Protein AF-A0A3D3RDS3-F1 (afdb_monomer_lite)

Secondary structure (DSSP, 8-state):
----HHHHHHHHHHHHHHHS-----S---HHHHHHHHHHHS-----------SS-S-TTTSSSPPPS--S-TTT-S------S---TTS-PPP---HHHHHHTS-HHHHHHHHT-------TT--GGGS----------TT------------------------

Radius of gyration: 19.74 Å; chains: 1; bounding box: 42×43×54 Å

Structure (mmCIF, N/CA/C/O backbone):
data_AF-A0A3D3RDS3-F1
#
_entry.id   AF-A0A3D3RDS3-F1
#
loop_
_atom_site.group_PDB
_atom_site.id
_atom_site.type_symbol
_atom_site.label_atom_id
_atom_site.label_alt_id
_atom_site.label_comp_id
_atom_site.label_asym_id
_atom_site.label_entity_id
_atom_site.label_seq_id
_atom_site.pdbx_PDB_ins_code
_atom_site.Cartn_x
_atom_site.Cartn_y
_atom_site.Cartn_z
_atom_site.occupancy
_atom_site.B_iso_or_equiv
_atom_site.auth_seq_id
_atom_site.auth_comp_id
_atom_site.auth_asym_id
_atom_site.auth_atom_id
_atom_site.pdbx_PDB_model_num
ATOM 1 N N . MET A 1 1 ? 0.837 -11.096 -32.010 1.00 41.72 1 MET A N 1
ATOM 2 C CA . MET A 1 1 ? 0.687 -11.603 -30.630 1.00 41.72 1 MET A CA 1
ATOM 3 C C . MET A 1 1 ? -0.448 -10.814 -29.986 1.00 41.72 1 MET A C 1
ATOM 5 O O . MET A 1 1 ? -0.300 -9.611 -29.832 1.00 41.72 1 MET A O 1
ATOM 9 N N . ARG A 1 2 ? -1.632 -11.407 -29.785 1.00 41.19 2 ARG A N 1
ATOM 10 C CA . ARG A 1 2 ? -2.837 -10.697 -29.315 1.00 41.19 2 ARG A CA 1
ATOM 11 C C . ARG A 1 2 ? -3.411 -11.390 -28.070 1.00 41.19 2 ARG A C 1
ATOM 13 O O . ARG A 1 2 ? -3.852 -12.527 -28.158 1.00 41.19 2 ARG A O 1
ATOM 20 N N . THR A 1 3 ? -3.412 -10.632 -26.969 1.00 44.69 3 THR A N 1
ATOM 21 C CA . THR A 1 3 ? -4.417 -10.579 -25.886 1.00 44.69 3 THR A CA 1
ATOM 22 C C . THR A 1 3 ? -4.684 -11.830 -25.036 1.00 44.69 3 THR A C 1
ATOM 24 O O . THR A 1 3 ? -5.793 -12.354 -25.042 1.00 44.69 3 THR A O 1
ATOM 27 N N . GLU A 1 4 ? -3.734 -12.197 -24.168 1.00 51.66 4 GLU A N 1
ATOM 28 C CA . GLU A 1 4 ? -4.051 -12.841 -22.870 1.00 51.66 4 GLU A CA 1
ATOM 29 C C . GLU A 1 4 ? -4.474 -11.824 -21.784 1.00 51.66 4 GLU A C 1
ATOM 31 O O . GLU A 1 4 ? -5.024 -12.191 -20.745 1.00 51.66 4 GLU A O 1
ATOM 36 N N . ALA A 1 5 ? -4.321 -10.528 -22.078 1.00 57.38 5 ALA A N 1
ATOM 37 C CA . ALA A 1 5 ? -4.606 -9.395 -21.195 1.00 57.38 5 ALA A CA 1
ATOM 38 C C . ALA A 1 5 ? -5.991 -9.368 -20.499 1.00 57.38 5 ALA A C 1
ATOM 40 O O . ALA A 1 5 ? -6.072 -8.777 -19.420 1.00 57.38 5 ALA A O 1
ATOM 41 N N . PRO A 1 6 ? -7.091 -9.939 -21.043 1.00 63.69 6 PRO A N 1
ATOM 42 C CA . PRO A 1 6 ? -8.369 -9.948 -20.329 1.00 63.69 6 PRO A CA 1
ATOM 43 C C . PRO A 1 6 ? -8.356 -10.855 -19.094 1.00 63.69 6 PRO A C 1
ATOM 45 O O . PRO A 1 6 ? -8.867 -10.469 -18.049 1.00 63.69 6 PRO A O 1
ATOM 48 N N . LYS A 1 7 ? -7.745 -12.044 -19.192 1.00 79.38 7 LYS A N 1
ATOM 49 C CA . LYS A 1 7 ? -7.764 -13.037 -18.105 1.00 79.38 7 LYS A CA 1
ATOM 50 C C . LYS A 1 7 ? -6.910 -12.592 -16.925 1.00 79.38 7 LYS A C 1
ATOM 52 O O . LYS A 1 7 ? -7.316 -12.748 -15.776 1.00 79.38 7 LYS A O 1
ATOM 57 N N . GLU A 1 8 ? -5.752 -12.010 -17.215 1.00 81.44 8 GLU A N 1
ATOM 58 C CA . GLU A 1 8 ? -4.857 -11.493 -16.187 1.00 81.44 8 GLU A CA 1
ATOM 59 C C . GLU A 1 8 ? -5.465 -10.298 -15.448 1.00 81.44 8 GLU A C 1
ATOM 61 O O . GLU A 1 8 ? -5.453 -10.279 -14.219 1.00 81.44 8 GLU A O 1
ATOM 66 N N . PHE A 1 9 ? -6.086 -9.360 -16.173 1.00 83.94 9 PHE A N 1
ATOM 67 C CA . PHE A 1 9 ? -6.785 -8.231 -15.561 1.00 83.94 9 PHE A CA 1
ATOM 68 C C . PHE A 1 9 ? -7.910 -8.690 -14.629 1.00 83.94 9 PHE A C 1
ATOM 70 O O . PHE A 1 9 ? -7.976 -8.250 -13.485 1.00 83.94 9 PHE A O 1
ATOM 77 N N . THR A 1 10 ? -8.774 -9.602 -15.088 1.00 87.56 10 THR A N 1
ATOM 78 C CA . THR A 1 10 ? -9.865 -10.129 -14.257 1.00 87.56 10 THR A CA 1
ATOM 79 C C . THR A 1 10 ? -9.333 -10.842 -13.015 1.00 87.56 10 THR A C 1
ATOM 81 O O . THR A 1 10 ? -9.878 -10.654 -11.931 1.00 87.56 10 THR A O 1
ATOM 84 N N . ARG A 1 11 ? -8.243 -11.612 -13.141 1.00 88.62 11 ARG A N 1
ATOM 85 C CA . ARG A 1 11 ? -7.590 -12.265 -11.998 1.00 88.62 11 ARG A CA 1
ATOM 86 C C . ARG A 1 11 ? -7.062 -11.246 -10.988 1.00 88.62 11 ARG A C 1
ATOM 88 O O . ARG A 1 11 ? -7.290 -11.414 -9.795 1.00 88.62 11 ARG A O 1
ATOM 95 N N . ILE A 1 12 ? -6.371 -10.210 -11.464 1.00 89.12 12 ILE A N 1
ATOM 96 C CA . ILE A 1 12 ? -5.832 -9.129 -10.630 1.00 89.12 12 ILE A CA 1
ATOM 97 C C . ILE A 1 12 ? -6.959 -8.399 -9.901 1.00 89.12 12 ILE A C 1
ATOM 99 O O . ILE A 1 12 ? -6.881 -8.218 -8.692 1.00 89.12 12 ILE A O 1
ATOM 103 N N . LEU A 1 13 ? -8.022 -8.029 -10.615 1.00 88.69 13 LEU A N 1
ATOM 104 C CA . LEU A 1 13 ? -9.156 -7.326 -10.026 1.00 88.69 13 LEU A CA 1
ATOM 105 C C . LEU A 1 13 ? -9.880 -8.179 -8.976 1.00 88.69 13 LEU A C 1
ATOM 107 O O . LEU A 1 13 ? -10.226 -7.657 -7.922 1.00 88.69 13 LEU A O 1
ATOM 111 N N . SER A 1 14 ? -10.074 -9.478 -9.233 1.00 90.12 14 SER A N 1
ATOM 112 C CA . SER A 1 14 ? -10.639 -10.399 -8.235 1.00 90.12 14 SER A CA 1
ATOM 113 C C . SER A 1 14 ? -9.773 -10.426 -6.980 1.00 90.12 14 SER A C 1
ATOM 115 O O . SER A 1 14 ? -10.267 -10.140 -5.901 1.00 90.12 14 SER A O 1
ATOM 117 N N . ARG A 1 15 ? -8.460 -10.650 -7.128 1.00 90.81 15 ARG A N 1
ATOM 118 C CA . ARG A 1 15 ? -7.519 -10.690 -5.998 1.00 90.81 15 ARG A CA 1
ATOM 119 C C . ARG A 1 15 ? -7.479 -9.386 -5.210 1.00 90.81 15 ARG A C 1
ATOM 121 O O . ARG A 1 15 ? -7.490 -9.425 -3.991 1.00 90.81 15 ARG A O 1
ATOM 128 N N . LEU A 1 16 ? -7.495 -8.237 -5.883 1.00 89.94 16 LEU A N 1
ATOM 129 C CA . LEU A 1 16 ? -7.561 -6.940 -5.208 1.00 89.94 16 LEU A CA 1
ATOM 130 C C . LEU A 1 16 ? -8.844 -6.766 -4.387 1.00 89.94 16 LEU A C 1
ATOM 132 O O . LEU A 1 16 ? -8.796 -6.147 -3.330 1.00 89.94 16 LEU A O 1
ATOM 136 N N . ASN A 1 17 ? -9.977 -7.288 -4.860 1.00 88.06 17 ASN A N 1
ATOM 137 C CA . ASN A 1 17 ? -11.241 -7.204 -4.129 1.00 88.06 17 ASN A CA 1
ATOM 138 C C . ASN A 1 17 ? -11.321 -8.218 -2.979 1.00 88.06 17 ASN A C 1
ATOM 140 O O . ASN A 1 17 ? -11.881 -7.889 -1.938 1.00 88.06 17 ASN A O 1
ATOM 144 N N . ASP A 1 18 ? -10.774 -9.420 -3.171 1.00 88.88 18 ASP A N 1
ATOM 145 C CA . ASP A 1 18 ? -10.863 -10.519 -2.205 1.00 88.88 18 ASP A CA 1
ATOM 146 C C . ASP A 1 18 ? -9.802 -10.392 -1.099 1.00 88.88 18 ASP A C 1
ATOM 148 O O . ASP A 1 18 ? -10.111 -10.516 0.084 1.00 88.88 18 ASP A O 1
ATOM 152 N N . ASP A 1 19 ? -8.554 -10.115 -1.486 1.00 89.31 19 ASP A N 1
ATOM 153 C CA . ASP A 1 19 ? -7.382 -10.146 -0.603 1.00 89.31 19 ASP A CA 1
ATOM 154 C C . ASP A 1 19 ? -6.885 -8.733 -0.227 1.00 89.31 19 ASP A C 1
ATOM 156 O O . ASP A 1 19 ? -6.011 -8.579 0.624 1.00 89.31 19 ASP A O 1
ATOM 160 N N . GLY A 1 20 ? -7.388 -7.679 -0.881 1.00 90.56 20 GLY A N 1
ATOM 161 C CA . GLY A 1 20 ? -6.962 -6.288 -0.666 1.00 90.56 20 GLY A CA 1
ATOM 162 C C . GLY A 1 20 ? -5.604 -5.921 -1.281 1.00 90.56 20 GLY A C 1
ATOM 163 O O . GLY A 1 20 ? -5.268 -4.740 -1.368 1.00 90.56 20 GLY A O 1
ATOM 164 N N . TYR A 1 21 ? -4.827 -6.899 -1.754 1.00 92.81 21 TYR A N 1
ATOM 165 C CA . TYR A 1 21 ? -3.565 -6.686 -2.461 1.00 92.81 21 TYR A CA 1
ATOM 166 C C . TYR A 1 21 ? -3.313 -7.786 -3.498 1.00 92.81 21 TYR A C 1
ATOM 168 O O . TYR A 1 21 ? -3.919 -8.855 -3.483 1.00 92.81 21 TYR A O 1
ATOM 176 N N . VAL A 1 22 ? -2.389 -7.526 -4.420 1.00 91.81 22 VAL A N 1
ATOM 177 C CA . VAL A 1 22 ? -1.905 -8.527 -5.371 1.00 91.81 22 VAL A CA 1
ATOM 178 C C . VAL A 1 22 ? -0.425 -8.296 -5.635 1.00 91.81 22 VAL A C 1
ATOM 180 O O . VAL A 1 22 ? 0.005 -7.164 -5.852 1.00 91.81 22 VAL A O 1
ATOM 183 N N . VAL A 1 23 ? 0.355 -9.375 -5.627 1.00 91.06 23 VAL A N 1
ATOM 184 C CA . VAL A 1 23 ? 1.746 -9.366 -6.090 1.00 91.06 23 VAL A CA 1
ATOM 185 C C . VAL A 1 23 ? 1.781 -10.025 -7.458 1.00 91.06 23 VAL A C 1
ATOM 187 O O . VAL A 1 23 ? 1.241 -11.117 -7.649 1.00 91.06 23 VAL A O 1
ATOM 190 N N . VAL A 1 24 ? 2.385 -9.342 -8.424 1.00 87.56 24 VAL A N 1
ATOM 191 C CA . VAL A 1 24 ? 2.518 -9.841 -9.790 1.00 87.56 24 VAL A CA 1
ATOM 192 C C . VAL A 1 24 ? 3.992 -10.154 -10.042 1.00 87.56 24 VAL A C 1
ATOM 194 O O . VAL A 1 24 ? 4.795 -9.257 -10.283 1.00 87.56 24 VAL A O 1
ATOM 197 N N . GLU A 1 25 ? 4.345 -11.436 -9.938 1.00 78.06 25 GLU A N 1
ATOM 198 C CA . GLU A 1 25 ? 5.704 -11.955 -10.133 1.00 78.06 25 GLU A CA 1
ATOM 199 C C . GLU A 1 25 ? 5.847 -12.533 -11.551 1.00 78.06 25 GLU A C 1
ATOM 201 O O . GLU A 1 25 ? 5.422 -13.654 -11.815 1.00 78.06 25 GLU A O 1
ATOM 206 N N . ALA A 1 26 ? 6.379 -11.756 -12.493 1.00 68.50 26 ALA A N 1
ATOM 207 C CA . ALA A 1 26 ? 6.667 -12.165 -13.876 1.00 68.50 26 ALA A CA 1
ATOM 208 C C . ALA A 1 26 ? 7.291 -10.971 -14.620 1.00 68.50 26 ALA A C 1
ATOM 210 O O . ALA A 1 26 ? 7.222 -9.855 -14.098 1.00 68.50 26 ALA A O 1
ATOM 211 N N . PRO A 1 27 ? 7.921 -11.147 -15.800 1.00 61.94 27 PRO A N 1
ATOM 212 C CA . PRO A 1 27 ? 8.493 -10.016 -16.521 1.00 61.94 27 PRO A CA 1
ATOM 213 C C . PRO A 1 27 ? 7.375 -9.077 -16.990 1.00 61.94 27 PRO A C 1
ATOM 215 O O . PRO A 1 27 ? 6.789 -9.271 -18.051 1.00 61.94 27 PRO A O 1
ATOM 218 N N . HIS A 1 28 ? 7.092 -8.062 -16.183 1.00 71.06 28 HIS A N 1
ATOM 219 C CA . HIS A 1 28 ? 6.204 -6.964 -16.516 1.00 71.06 28 HIS A CA 1
ATOM 220 C C . HIS A 1 28 ? 7.028 -5.700 -16.688 1.00 71.06 28 HIS A C 1
ATOM 222 O O . HIS A 1 28 ? 7.913 -5.376 -15.885 1.00 71.06 28 HIS A O 1
ATOM 228 N N . HIS A 1 29 ? 6.732 -4.977 -17.755 1.00 83.50 29 HIS A N 1
ATOM 229 C CA . HIS A 1 29 ? 7.274 -3.652 -17.968 1.00 83.50 29 HIS A CA 1
ATOM 230 C C . HIS A 1 29 ? 6.446 -2.635 -17.192 1.00 83.50 29 HIS A C 1
ATOM 232 O O . HIS A 1 29 ? 5.276 -2.851 -16.873 1.00 83.50 29 HIS A O 1
ATOM 238 N N . TYR A 1 30 ? 7.045 -1.483 -16.921 1.00 85.06 30 TYR A N 1
ATOM 239 C CA . TYR A 1 30 ? 6.335 -0.370 -16.303 1.00 85.06 30 TYR A CA 1
ATOM 240 C C . TYR A 1 30 ? 5.054 0.020 -17.072 1.00 85.06 30 TYR A C 1
ATOM 242 O O . TYR A 1 30 ? 4.031 0.353 -16.470 1.00 85.06 30 TYR A O 1
ATOM 250 N N . ASP A 1 31 ? 5.072 -0.116 -18.401 1.00 86.25 31 ASP A N 1
ATOM 251 C CA . ASP A 1 31 ? 3.909 0.125 -19.259 1.00 86.25 31 ASP A CA 1
ATOM 252 C C . ASP A 1 31 ? 2.741 -0.832 -18.976 1.00 86.25 31 ASP A C 1
ATOM 254 O O . ASP A 1 31 ? 1.580 -0.442 -19.111 1.00 86.25 31 ASP A O 1
ATOM 258 N N . ASP A 1 32 ? 3.007 -2.059 -18.522 1.00 85.62 32 ASP A N 1
ATOM 259 C CA . ASP A 1 32 ? 1.956 -3.008 -18.147 1.00 85.62 32 ASP A CA 1
ATOM 260 C C . ASP A 1 32 ? 1.218 -2.540 -16.889 1.00 85.62 32 ASP A C 1
ATOM 262 O O . ASP A 1 32 ? -0.015 -2.583 -16.845 1.00 85.62 32 ASP A O 1
ATOM 266 N N . LEU A 1 33 ? 1.951 -2.001 -15.905 1.00 87.31 33 LEU A N 1
ATOM 267 C CA . LEU A 1 33 ? 1.349 -1.383 -14.722 1.00 87.31 33 LEU A CA 1
ATOM 268 C C . LEU A 1 33 ? 0.520 -0.153 -15.107 1.00 87.31 33 LEU A C 1
ATOM 270 O O . LEU A 1 33 ? -0.598 -0.001 -14.618 1.00 87.31 33 LEU A O 1
ATOM 274 N N . LYS A 1 34 ? 1.022 0.704 -16.005 1.00 86.94 34 LYS A N 1
ATOM 275 C CA . LYS A 1 34 ? 0.266 1.871 -16.493 1.00 86.94 34 LYS A CA 1
ATOM 276 C C . LYS A 1 34 ? -1.031 1.465 -17.184 1.00 86.94 34 LYS A C 1
ATOM 278 O O . LYS A 1 34 ? -2.091 2.024 -16.898 1.00 86.94 34 LYS A O 1
ATOM 283 N N . ASN A 1 35 ? -0.962 0.459 -18.052 1.00 87.25 35 ASN A N 1
ATOM 284 C CA . ASN A 1 35 ? -2.127 -0.085 -18.741 1.00 87.25 35 ASN A CA 1
ATOM 285 C C . ASN A 1 35 ? -3.136 -0.701 -17.762 1.00 87.25 35 ASN A C 1
ATOM 287 O O . ASN A 1 35 ? -4.344 -0.541 -17.941 1.00 87.25 35 ASN A O 1
ATOM 291 N N . LEU A 1 36 ? -2.661 -1.394 -16.725 1.00 86.31 36 LEU A N 1
ATOM 292 C CA . LEU A 1 36 ? -3.498 -1.927 -15.654 1.00 86.31 36 LEU A CA 1
ATOM 293 C C . LEU A 1 36 ? -4.173 -0.803 -14.858 1.00 86.31 36 LEU A C 1
ATOM 295 O O . LEU A 1 36 ? -5.392 -0.825 -14.694 1.00 86.31 36 LEU A O 1
ATOM 299 N N . ALA A 1 37 ? -3.410 0.198 -14.418 1.00 88.31 37 ALA A N 1
ATOM 300 C CA . ALA A 1 37 ? -3.920 1.336 -13.661 1.00 88.31 37 ALA A CA 1
ATOM 301 C C . ALA A 1 37 ? -5.002 2.094 -14.444 1.00 88.31 37 ALA A C 1
ATOM 303 O O . ALA A 1 37 ? -6.069 2.370 -13.900 1.00 88.31 37 ALA A O 1
ATOM 304 N N . GLY A 1 38 ? -4.787 2.325 -15.744 1.00 88.38 38 GLY A N 1
ATOM 305 C CA . GLY A 1 38 ? -5.775 2.958 -16.621 1.00 88.38 38 GLY A CA 1
ATOM 306 C C . GLY A 1 38 ? -7.080 2.165 -16.777 1.00 88.38 38 GLY A C 1
ATOM 307 O O . GLY A 1 38 ? -8.131 2.760 -17.001 1.00 88.38 38 GLY A O 1
ATOM 308 N N . LYS A 1 39 ? -7.047 0.833 -16.621 1.00 89.19 39 LYS A N 1
ATOM 309 C CA . LYS A 1 39 ? -8.259 -0.006 -16.592 1.00 89.19 39 LYS A CA 1
ATOM 310 C C . LYS A 1 39 ? -8.966 0.013 -15.236 1.00 89.19 39 LYS A C 1
ATOM 312 O O . LYS A 1 39 ? -10.172 -0.208 -15.195 1.00 89.19 39 LYS A O 1
ATOM 317 N N . LEU A 1 40 ? -8.234 0.240 -14.143 1.00 86.56 40 LEU A N 1
ATOM 318 C CA . LEU A 1 40 ? -8.797 0.341 -12.792 1.00 86.56 40 LEU A CA 1
ATOM 319 C C . LEU A 1 40 ? -9.453 1.706 -12.538 1.00 86.56 40 LEU A C 1
ATOM 321 O O . LEU A 1 40 ? -10.402 1.790 -11.759 1.00 86.56 40 LEU A O 1
ATOM 325 N N . GLY A 1 41 ? -8.980 2.768 -13.193 1.00 88.25 41 GLY A N 1
ATOM 326 C CA . GLY A 1 41 ? -9.591 4.090 -13.112 1.00 88.25 41 GLY A CA 1
ATOM 327 C C . GLY A 1 41 ? -8.669 5.222 -13.556 1.00 88.25 41 GLY A C 1
ATOM 328 O O . GLY A 1 41 ? -7.655 5.021 -14.222 1.00 88.25 41 GLY A O 1
ATOM 329 N N . ARG A 1 42 ? -9.032 6.453 -13.177 1.00 89.38 42 ARG A N 1
ATOM 330 C CA . ARG A 1 42 ? -8.193 7.632 -13.413 1.00 89.38 42 ARG A CA 1
ATOM 331 C C . ARG A 1 42 ? -6.966 7.585 -12.500 1.00 89.38 42 ARG A C 1
ATOM 333 O O . ARG A 1 42 ? -7.116 7.558 -11.282 1.00 89.38 42 ARG A O 1
ATOM 340 N N . VAL A 1 43 ? -5.772 7.678 -13.080 1.00 87.38 43 VAL A N 1
ATOM 341 C CA . VAL A 1 43 ? -4.524 7.860 -12.324 1.00 87.38 43 VAL A CA 1
ATOM 342 C C . VAL A 1 43 ? -4.505 9.274 -11.738 1.00 87.38 43 VAL A C 1
ATOM 344 O O . VAL A 1 43 ? -4.540 10.254 -12.481 1.00 87.38 43 VAL A O 1
ATOM 347 N N . SER A 1 44 ? -4.512 9.390 -10.408 1.00 83.38 44 SER A N 1
ATOM 348 C CA . SER A 1 44 ? -4.512 10.682 -9.703 1.00 83.38 44 SER A CA 1
ATOM 349 C C . SER A 1 44 ? -3.111 11.274 -9.545 1.00 83.38 44 SER A C 1
ATOM 351 O O . SER A 1 44 ? -2.958 12.493 -9.548 1.00 83.38 44 SER A O 1
ATOM 353 N N . CYS A 1 45 ? -2.097 10.418 -9.410 1.00 83.19 45 CYS A N 1
ATOM 354 C CA . CYS A 1 45 ? -0.706 10.791 -9.206 1.00 83.19 45 CYS A CA 1
ATOM 355 C C . CYS A 1 45 ? 0.212 9.701 -9.771 1.00 83.19 45 CYS A C 1
ATOM 357 O O . CYS A 1 45 ? -0.071 8.512 -9.634 1.00 83.19 45 CYS A O 1
ATOM 359 N N . GLU A 1 46 ? 1.321 10.118 -10.372 1.00 84.31 46 GLU A N 1
ATOM 360 C CA . GLU A 1 46 ? 2.434 9.257 -10.758 1.00 84.31 46 GLU A CA 1
ATOM 361 C C . GLU A 1 46 ? 3.700 9.880 -10.174 1.00 84.31 46 GLU A C 1
ATOM 363 O O . GLU A 1 46 ? 3.967 11.066 -10.376 1.00 84.31 46 GLU A O 1
ATOM 368 N N . THR A 1 47 ? 4.457 9.105 -9.404 1.00 82.62 47 THR A N 1
ATOM 369 C CA . THR A 1 47 ? 5.688 9.587 -8.780 1.00 82.62 47 THR A CA 1
ATOM 370 C C . THR A 1 47 ? 6.744 8.502 -8.805 1.00 82.62 47 THR A C 1
ATOM 372 O O . THR A 1 47 ? 6.448 7.316 -8.661 1.00 82.62 47 THR A O 1
ATOM 375 N N . GLU A 1 48 ? 7.990 8.924 -8.975 1.00 80.94 48 GLU A N 1
ATOM 376 C CA . GLU A 1 48 ? 9.136 8.052 -8.815 1.00 80.94 48 GLU A CA 1
ATOM 377 C C . GLU A 1 48 ? 9.661 8.186 -7.383 1.00 80.94 48 GLU A C 1
ATOM 379 O O . GLU A 1 48 ? 10.045 9.274 -6.929 1.00 80.94 48 GLU A O 1
ATOM 384 N N . VAL A 1 49 ? 9.668 7.066 -6.664 1.00 78.81 49 VAL A N 1
ATOM 385 C CA . VAL A 1 49 ? 10.260 6.982 -5.332 1.00 78.81 49 VAL A CA 1
ATOM 386 C C . VAL A 1 49 ? 11.647 6.386 -5.482 1.00 78.81 49 VAL A C 1
ATOM 388 O O . VAL A 1 49 ? 11.816 5.205 -5.770 1.00 78.81 49 VAL A O 1
ATOM 391 N N . ARG A 1 50 ? 12.651 7.235 -5.287 1.00 75.81 50 ARG A N 1
ATOM 392 C CA . ARG A 1 50 ? 14.036 6.818 -5.116 1.00 75.81 50 ARG A CA 1
ATOM 393 C C . ARG A 1 50 ? 14.433 7.139 -3.691 1.00 75.81 50 ARG A C 1
ATOM 395 O O . ARG A 1 50 ? 14.344 8.295 -3.272 1.00 75.81 50 ARG A O 1
ATOM 402 N N . VAL A 1 51 ? 14.843 6.109 -2.968 1.00 68.75 51 VAL A N 1
ATOM 403 C CA . VAL A 1 51 ? 15.362 6.257 -1.616 1.00 68.75 51 VAL A CA 1
ATOM 404 C C . VAL A 1 51 ? 16.806 6.729 -1.732 1.00 68.75 51 VAL A C 1
ATOM 406 O O . VAL A 1 51 ? 17.673 6.002 -2.217 1.00 68.75 51 VAL A O 1
ATOM 409 N N . PHE A 1 52 ? 17.049 7.975 -1.345 1.00 62.50 52 PHE A N 1
ATOM 410 C CA . PHE A 1 52 ? 18.387 8.549 -1.249 1.00 62.50 52 PHE A CA 1
ATOM 411 C C . PHE A 1 52 ? 18.755 8.719 0.235 1.00 62.50 52 PHE A C 1
ATOM 413 O O . PHE A 1 52 ? 17.972 8.361 1.110 1.00 62.50 52 PHE A O 1
ATOM 420 N N . GLY A 1 53 ? 19.965 9.214 0.526 1.00 59.81 53 GLY A N 1
ATOM 421 C CA . GLY A 1 53 ? 20.419 9.528 1.890 1.00 59.81 53 GLY A CA 1
ATOM 422 C C . GLY A 1 53 ? 19.574 10.616 2.575 1.00 59.81 53 GLY A C 1
ATOM 423 O O . GLY A 1 53 ? 18.351 10.571 2.565 1.00 59.81 53 GLY A O 1
ATOM 424 N N . ALA A 1 54 ? 20.189 11.616 3.207 1.00 55.41 54 ALA A N 1
ATOM 425 C CA . ALA A 1 54 ? 19.410 12.713 3.790 1.00 55.41 54 ALA A CA 1
ATOM 426 C C . ALA A 1 54 ? 18.579 13.420 2.696 1.00 55.41 54 ALA A C 1
ATOM 428 O O . ALA A 1 54 ? 19.145 13.982 1.758 1.00 55.41 54 ALA A O 1
ATOM 429 N N . THR A 1 55 ? 17.246 13.364 2.797 1.00 62.78 55 THR A N 1
ATOM 430 C CA . THR A 1 55 ? 16.318 14.070 1.901 1.00 62.78 55 THR A CA 1
ATOM 431 C C . THR A 1 55 ? 15.267 14.821 2.713 1.00 62.78 55 THR A C 1
ATOM 433 O O . THR A 1 55 ? 14.916 14.396 3.812 1.00 62.78 55 THR A O 1
ATOM 436 N N . ASP A 1 56 ? 14.716 15.892 2.142 1.00 64.06 56 ASP A N 1
ATOM 437 C CA . ASP A 1 56 ? 13.652 16.697 2.766 1.00 64.06 56 ASP A CA 1
ATOM 438 C C . ASP A 1 56 ? 12.264 16.022 2.709 1.00 64.06 56 ASP A C 1
ATOM 440 O O . ASP A 1 56 ? 11.261 16.602 3.122 1.00 64.06 56 ASP A O 1
ATOM 444 N N . SER A 1 57 ? 12.170 14.801 2.168 1.00 67.62 57 SER A N 1
ATOM 445 C CA . SER A 1 57 ? 10.923 14.041 2.052 1.00 67.62 57 SER A CA 1
ATOM 446 C C . SER A 1 57 ? 11.011 12.756 2.863 1.00 67.62 57 SER A C 1
ATOM 448 O O . SER A 1 57 ? 11.883 11.925 2.619 1.00 67.62 57 SER A O 1
ATOM 450 N N . TYR A 1 58 ? 10.059 12.544 3.777 1.00 71.44 58 TYR A N 1
ATOM 451 C CA . TYR A 1 58 ? 10.037 11.329 4.600 1.00 71.44 58 TYR A CA 1
ATOM 452 C C . TYR A 1 58 ? 9.951 10.046 3.749 1.00 71.44 58 TYR A C 1
ATOM 454 O O . TYR A 1 58 ? 10.550 9.042 4.106 1.00 71.44 58 TYR A O 1
ATOM 462 N N . VAL A 1 59 ? 9.274 10.102 2.593 1.00 71.44 59 VAL A N 1
ATOM 463 C CA . VAL A 1 59 ? 9.086 8.961 1.673 1.00 71.44 59 VAL A CA 1
ATOM 464 C C . VAL A 1 59 ? 10.364 8.625 0.893 1.00 71.44 59 VAL A C 1
ATOM 466 O O . VAL A 1 59 ? 10.523 7.512 0.404 1.00 71.44 59 VAL A O 1
ATOM 469 N N . ARG A 1 60 ? 11.281 9.589 0.736 1.00 72.31 60 ARG A N 1
ATOM 470 C CA . ARG A 1 60 ? 12.529 9.421 -0.032 1.00 72.31 60 ARG A CA 1
ATOM 471 C C . ARG A 1 60 ? 13.757 9.209 0.850 1.00 72.31 60 ARG A C 1
ATOM 473 O O . ARG A 1 60 ? 14.845 9.005 0.317 1.00 72.31 60 ARG A O 1
ATOM 480 N N . GLY A 1 61 ? 13.601 9.289 2.170 1.00 73.31 61 GLY A N 1
ATOM 481 C CA . GLY A 1 61 ? 14.665 8.985 3.118 1.00 73.31 61 GLY A CA 1
ATOM 482 C C . GLY A 1 61 ? 14.864 7.480 3.285 1.00 73.31 61 GLY A C 1
ATOM 483 O O . GLY A 1 61 ? 13.950 6.693 3.066 1.00 73.31 61 GLY A O 1
ATOM 484 N N . ALA A 1 62 ? 16.059 7.079 3.719 1.00 76.75 62 ALA A N 1
ATOM 485 C CA . ALA A 1 62 ? 16.390 5.681 4.024 1.00 76.75 62 ALA A CA 1
ATOM 486 C C . ALA A 1 62 ? 15.785 5.157 5.344 1.00 76.75 62 ALA A C 1
ATOM 488 O O . ALA A 1 62 ? 16.091 4.043 5.769 1.00 76.75 62 ALA A O 1
ATOM 489 N N . SER A 1 63 ? 14.978 5.970 6.026 1.00 81.00 63 SER A N 1
ATOM 490 C CA . SER A 1 63 ? 14.308 5.595 7.267 1.00 81.00 63 SER A CA 1
ATOM 491 C C . SER A 1 63 ? 13.097 4.706 7.000 1.00 81.00 63 SER A C 1
ATOM 493 O O . SER A 1 63 ? 12.496 4.749 5.929 1.00 81.00 63 SER A O 1
ATOM 495 N N . GLU A 1 64 ? 12.721 3.917 8.005 1.00 84.56 64 GLU A N 1
ATOM 496 C CA . GLU A 1 64 ? 11.474 3.161 7.982 1.00 84.56 64 GLU A CA 1
ATOM 497 C C . GLU A 1 64 ? 10.279 4.106 7.813 1.00 84.56 64 GLU A C 1
ATOM 499 O O . GLU A 1 64 ? 10.185 5.140 8.481 1.00 84.56 64 GLU A O 1
ATOM 504 N N . ILE A 1 65 ? 9.366 3.730 6.919 1.00 86.62 65 ILE A N 1
ATOM 505 C CA . ILE A 1 65 ? 8.089 4.412 6.755 1.00 86.62 65 ILE A CA 1
ATOM 506 C C . ILE A 1 65 ? 7.063 3.682 7.633 1.00 86.62 65 ILE A C 1
ATOM 508 O O . ILE A 1 65 ? 6.804 2.504 7.381 1.00 86.62 65 ILE A O 1
ATOM 512 N N . PRO A 1 66 ? 6.464 4.344 8.644 1.00 88.56 66 PRO A N 1
ATOM 513 C CA . PRO A 1 66 ? 5.435 3.729 9.477 1.00 88.56 66 PRO A CA 1
ATOM 514 C C . PRO A 1 66 ? 4.215 3.289 8.663 1.00 88.56 66 PRO A C 1
ATOM 516 O O . PRO A 1 66 ? 3.961 3.800 7.571 1.00 88.56 66 PRO A O 1
ATOM 519 N N . LEU A 1 67 ? 3.407 2.393 9.233 1.00 89.50 67 LEU A N 1
ATOM 520 C CA . LEU A 1 67 ? 2.127 2.002 8.642 1.00 89.50 67 LEU A CA 1
ATOM 521 C C . LEU A 1 67 ? 1.242 3.232 8.401 1.00 89.50 67 LEU A C 1
ATOM 523 O O . LEU A 1 67 ? 0.986 4.022 9.311 1.00 89.50 67 LEU A O 1
ATOM 527 N N . HIS A 1 68 ? 0.774 3.381 7.167 1.00 88.81 68 HIS A N 1
ATOM 528 C CA . HIS A 1 68 ? -0.061 4.492 6.731 1.00 88.81 68 HIS A CA 1
ATOM 529 C C . HIS A 1 68 ? -0.953 4.060 5.563 1.00 88.81 68 HIS A C 1
ATOM 531 O O . HIS A 1 68 ? -0.765 2.994 4.981 1.00 88.81 68 HIS A O 1
ATOM 537 N N . ASN A 1 69 ? -1.916 4.917 5.225 1.00 87.94 69 ASN A N 1
ATOM 538 C CA . ASN A 1 69 ? -2.692 4.824 3.995 1.00 87.94 69 ASN A CA 1
ATOM 539 C C . ASN A 1 69 ? -2.301 5.984 3.074 1.00 87.94 69 ASN A C 1
ATOM 541 O O . ASN A 1 69 ? -2.220 7.132 3.523 1.00 87.94 69 ASN A O 1
ATOM 545 N N . ASP A 1 70 ? -2.121 5.702 1.788 1.00 85.25 70 ASP A N 1
ATOM 546 C CA . ASP A 1 70 ? -1.841 6.730 0.790 1.00 85.25 70 ASP A CA 1
ATOM 547 C C . ASP A 1 70 ? -3.097 7.540 0.466 1.00 85.25 70 ASP A C 1
ATOM 549 O O . ASP A 1 70 ? -4.103 6.985 0.035 1.00 85.25 70 ASP A O 1
ATOM 553 N N . ASN A 1 71 ? -3.021 8.863 0.651 1.00 80.12 71 ASN A N 1
ATOM 554 C CA . ASN A 1 71 ? -4.028 9.855 0.246 1.00 80.12 71 ASN A CA 1
ATOM 555 C C . ASN A 1 71 ? -5.486 9.352 0.342 1.00 80.12 71 ASN A C 1
ATOM 557 O O . ASN A 1 71 ? -6.192 9.235 -0.664 1.00 80.12 71 ASN A O 1
ATOM 561 N N . VAL A 1 72 ? -5.923 9.093 1.581 1.00 79.38 72 VAL A N 1
ATOM 562 C CA . VAL A 1 72 ? -7.208 8.461 1.952 1.00 79.38 72 VAL A CA 1
ATOM 563 C C . VAL A 1 72 ? -8.471 9.086 1.343 1.00 79.38 72 VAL A C 1
ATOM 565 O O . VAL A 1 72 ? -9.539 8.490 1.419 1.00 79.38 72 VAL A O 1
ATOM 568 N N . PHE A 1 73 ? -8.375 10.281 0.758 1.00 76.25 73 PHE A N 1
ATOM 569 C CA . PHE A 1 73 ? -9.507 11.001 0.171 1.00 76.25 73 PHE A CA 1
ATOM 570 C C . PHE A 1 73 ? -9.636 10.828 -1.345 1.00 76.25 73 PHE A C 1
ATOM 572 O O . PHE A 1 73 ? -10.713 11.042 -1.893 1.00 76.25 73 PHE A O 1
ATOM 579 N N . GLU A 1 74 ? -8.548 10.503 -2.043 1.00 79.81 74 GLU A N 1
ATOM 580 C CA . GLU A 1 74 ? -8.493 10.605 -3.510 1.00 79.81 74 GLU A CA 1
ATOM 581 C C . GLU A 1 74 ? -8.081 9.300 -4.189 1.00 79.81 74 GLU A C 1
ATOM 583 O O . GLU A 1 74 ? -8.250 9.161 -5.403 1.00 79.81 74 GLU A O 1
ATOM 588 N N . VAL A 1 75 ? -7.517 8.355 -3.434 1.00 82.88 75 VAL A N 1
ATOM 589 C CA . VAL A 1 75 ? -6.901 7.149 -3.983 1.00 82.88 75 VAL A CA 1
ATOM 590 C C . VAL A 1 75 ? -7.610 5.911 -3.455 1.00 82.88 75 VAL A C 1
ATOM 592 O O . VAL A 1 75 ? -7.698 5.689 -2.254 1.00 82.88 75 VAL A O 1
ATOM 595 N N . ARG A 1 76 ? -8.101 5.083 -4.383 1.00 85.94 76 ARG A N 1
ATOM 596 C CA . ARG A 1 76 ? -8.673 3.762 -4.081 1.00 85.94 76 ARG A CA 1
ATOM 597 C C . ARG A 1 76 ? -7.647 2.634 -4.192 1.00 85.94 76 ARG A C 1
ATOM 599 O O . ARG A 1 76 ? -7.752 1.646 -3.478 1.00 85.94 76 ARG A O 1
ATOM 606 N N . TYR A 1 77 ? -6.691 2.768 -5.108 1.00 90.31 77 TYR A N 1
ATOM 607 C CA . TYR A 1 77 ? -5.679 1.756 -5.397 1.00 90.31 77 TYR A CA 1
ATOM 608 C C . TYR A 1 77 ? -4.306 2.408 -5.495 1.00 90.31 77 TYR A C 1
ATOM 610 O O . TYR A 1 77 ? -4.171 3.465 -6.111 1.00 90.31 77 TYR A O 1
ATOM 618 N N . VAL A 1 78 ? -3.294 1.736 -4.955 1.00 91.31 78 VAL A N 1
ATOM 619 C CA . VAL A 1 78 ? -1.887 2.116 -5.098 1.00 91.31 78 VAL A CA 1
ATOM 620 C C . VAL A 1 78 ? -1.196 1.063 -5.953 1.00 91.31 78 VAL A C 1
ATOM 622 O O . VAL A 1 78 ? -1.305 -0.132 -5.688 1.00 91.31 78 VAL A O 1
ATOM 625 N N . GLY A 1 79 ? -0.506 1.509 -7.000 1.00 91.12 79 GLY A N 1
ATOM 626 C CA . GLY A 1 79 ? 0.325 0.656 -7.843 1.00 91.12 79 GLY A CA 1
ATOM 627 C C . GLY A 1 79 ? 1.798 0.951 -7.597 1.00 91.12 79 GLY A C 1
ATOM 628 O O . GLY A 1 79 ? 2.217 2.098 -7.738 1.00 91.12 79 GLY A O 1
ATOM 629 N N . LEU A 1 80 ? 2.582 -0.076 -7.267 1.00 91.44 80 LEU A N 1
ATOM 630 C CA . LEU A 1 80 ? 4.028 0.029 -7.072 1.00 91.44 80 LEU A CA 1
ATOM 631 C C . LEU A 1 80 ? 4.757 -0.808 -8.125 1.00 91.44 80 LEU A C 1
ATOM 633 O O . LEU A 1 80 ? 4.430 -1.975 -8.334 1.00 91.44 80 LEU A O 1
ATOM 637 N N . TYR A 1 81 ? 5.759 -0.211 -8.774 1.00 90.81 81 TYR A N 1
ATOM 638 C CA . TYR A 1 81 ? 6.668 -0.902 -9.687 1.00 90.81 81 TYR A CA 1
ATOM 639 C C . TYR A 1 81 ? 8.087 -0.845 -9.132 1.00 90.81 81 TYR A C 1
ATOM 641 O O . TYR A 1 81 ? 8.658 0.236 -8.985 1.00 90.81 81 TYR A O 1
ATOM 649 N N . CYS A 1 82 ? 8.661 -2.006 -8.823 1.00 90.44 82 CYS A N 1
ATOM 650 C CA . CYS A 1 82 ? 10.028 -2.082 -8.331 1.00 90.44 82 CYS A CA 1
ATOM 651 C C . CYS A 1 82 ? 11.012 -2.044 -9.507 1.00 90.44 82 CYS A C 1
ATOM 653 O O . CYS A 1 82 ? 11.095 -2.991 -10.286 1.00 90.44 82 CYS A O 1
ATOM 655 N N . VAL A 1 83 ? 11.763 -0.947 -9.629 1.00 88.38 83 VAL A N 1
ATOM 656 C CA . VAL A 1 83 ?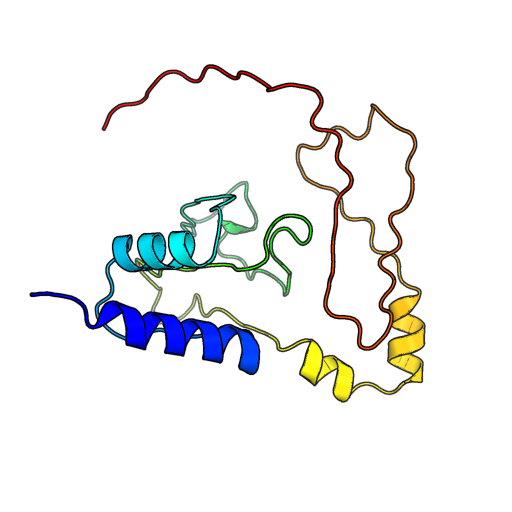 12.845 -0.815 -10.623 1.00 88.38 83 VAL A CA 1
ATOM 657 C C . VAL A 1 83 ? 14.142 -1.443 -10.106 1.00 88.38 83 VAL A C 1
ATOM 659 O O . VAL A 1 83 ? 14.876 -2.081 -10.856 1.00 88.38 83 VAL A O 1
ATOM 662 N N . ALA A 1 84 ? 14.427 -1.249 -8.818 1.00 86.19 84 ALA A N 1
ATOM 663 C CA . ALA A 1 84 ? 15.585 -1.791 -8.122 1.00 86.19 84 ALA A CA 1
ATOM 664 C C . ALA A 1 84 ? 15.276 -1.907 -6.624 1.00 86.19 84 ALA A C 1
ATOM 666 O O . ALA A 1 84 ? 14.575 -1.060 -6.068 1.00 86.19 84 ALA A O 1
ATOM 667 N N . GLN A 1 85 ? 15.839 -2.926 -5.976 1.00 87.06 85 GLN A N 1
ATOM 668 C CA . GLN A 1 85 ? 15.704 -3.161 -4.540 1.00 87.06 85 GLN A CA 1
ATOM 669 C C . GLN A 1 85 ? 17.059 -3.545 -3.939 1.00 87.06 85 GLN A C 1
ATOM 671 O O . GLN A 1 85 ? 17.837 -4.276 -4.555 1.00 87.06 85 GLN A O 1
ATOM 676 N N . ASP A 1 86 ? 17.337 -3.063 -2.728 1.00 85.94 86 ASP A N 1
ATOM 677 C CA . ASP A 1 86 ? 18.460 -3.550 -1.927 1.00 85.94 86 ASP A CA 1
ATOM 678 C C . ASP A 1 86 ? 18.170 -4.992 -1.463 1.00 85.94 86 ASP A C 1
ATOM 680 O O . ASP A 1 86 ? 17.165 -5.219 -0.793 1.00 85.94 86 ASP A O 1
ATOM 684 N N . PRO A 1 87 ? 19.034 -5.983 -1.749 1.00 87.56 87 PRO A N 1
ATOM 685 C CA . PRO A 1 87 ? 18.802 -7.371 -1.343 1.00 87.56 87 PRO A CA 1
ATOM 686 C C . PRO A 1 87 ? 18.749 -7.588 0.179 1.00 87.56 87 PRO A C 1
ATOM 688 O O . PRO A 1 87 ? 18.372 -8.670 0.626 1.00 87.56 87 PRO A O 1
ATOM 691 N N . ARG A 1 88 ? 19.169 -6.607 0.986 1.00 88.12 88 A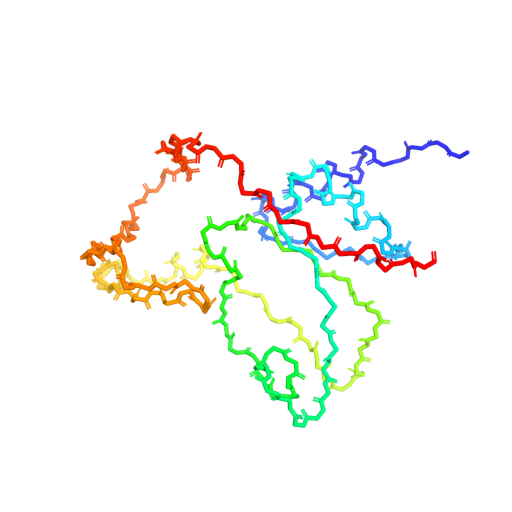RG A N 1
ATOM 692 C CA . ARG A 1 88 ? 19.175 -6.678 2.454 1.00 88.12 88 ARG A CA 1
ATOM 693 C C . ARG A 1 88 ? 18.058 -5.867 3.109 1.00 88.12 88 ARG A C 1
ATOM 695 O O . ARG A 1 8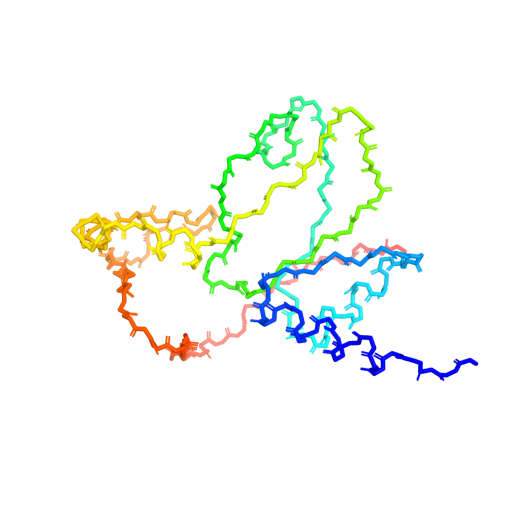8 ? 17.908 -5.961 4.325 1.00 88.12 88 ARG A O 1
ATOM 702 N N . SER A 1 89 ? 17.320 -5.048 2.357 1.00 86.00 89 SER A N 1
ATOM 703 C CA . SER A 1 89 ? 16.357 -4.096 2.922 1.00 86.00 89 SER A CA 1
ATOM 704 C C . SER A 1 89 ? 15.236 -3.716 1.933 1.00 86.00 89 SER A C 1
ATOM 706 O O . SER A 1 89 ? 15.052 -4.348 0.894 1.00 86.00 89 SER A O 1
ATOM 708 N N . GLY A 1 90 ? 14.411 -2.722 2.280 1.00 83.62 90 GLY A N 1
ATOM 709 C CA . GLY A 1 90 ? 13.396 -2.175 1.369 1.00 83.62 90 GLY A CA 1
ATOM 710 C C . GLY A 1 90 ? 12.158 -3.051 1.159 1.00 83.62 90 GLY A C 1
ATOM 711 O O . GLY A 1 90 ? 11.454 -2.876 0.169 1.00 83.62 90 GLY A O 1
ATOM 712 N N . ALA A 1 91 ? 11.888 -3.996 2.064 1.00 89.44 91 ALA A N 1
ATOM 713 C CA . ALA A 1 91 ? 10.649 -4.762 2.027 1.00 89.44 91 ALA A CA 1
ATOM 714 C C . ALA A 1 91 ? 9.443 -3.854 2.312 1.00 89.44 91 ALA A C 1
ATOM 716 O O . ALA A 1 91 ? 9.452 -3.074 3.264 1.00 89.44 91 ALA A O 1
ATOM 717 N N . THR A 1 92 ? 8.387 -3.997 1.516 1.00 90.88 92 THR A N 1
ATOM 718 C CA . THR A 1 92 ? 7.095 -3.364 1.790 1.00 90.88 92 THR A CA 1
ATOM 719 C C . THR A 1 92 ? 6.279 -4.254 2.718 1.00 90.88 92 THR A C 1
ATOM 721 O O . THR A 1 92 ? 6.120 -5.448 2.466 1.00 90.88 92 THR A O 1
ATOM 724 N N . GLN A 1 93 ? 5.743 -3.665 3.783 1.00 92.88 93 GLN A N 1
ATOM 725 C CA . GLN A 1 93 ? 4.812 -4.330 4.687 1.00 92.88 93 GLN A CA 1
ATOM 726 C C . GLN A 1 93 ? 3.389 -3.869 4.378 1.00 92.88 93 GLN A C 1
ATOM 728 O O . GLN A 1 93 ? 3.140 -2.677 4.213 1.00 92.88 93 GLN A O 1
ATOM 733 N N . ILE A 1 94 ? 2.461 -4.821 4.303 1.00 92.25 94 ILE A N 1
ATOM 734 C CA . ILE A 1 94 ? 1.037 -4.571 4.071 1.00 92.25 94 ILE A CA 1
ATOM 735 C C . ILE A 1 94 ? 0.267 -5.194 5.232 1.00 92.25 94 ILE A C 1
ATOM 737 O O . ILE A 1 94 ? 0.574 -6.309 5.658 1.00 92.25 94 ILE A O 1
ATOM 741 N N . VAL A 1 95 ? -0.724 -4.469 5.749 1.00 92.50 95 VAL A N 1
ATOM 742 C CA . VAL A 1 95 ? -1.569 -4.917 6.859 1.00 92.50 95 VAL A CA 1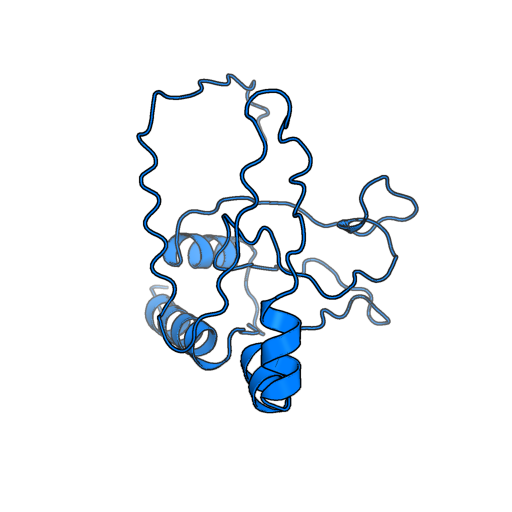
ATOM 743 C C . VAL A 1 95 ? -3.021 -4.953 6.406 1.00 92.50 95 VAL A C 1
ATOM 745 O O . VAL A 1 95 ? -3.562 -3.953 5.942 1.00 92.50 95 VAL A O 1
ATOM 748 N N . ASP A 1 96 ? -3.662 -6.106 6.588 1.00 90.69 96 ASP A N 1
ATOM 749 C CA . ASP A 1 96 ? -5.103 -6.264 6.404 1.00 90.69 96 ASP A CA 1
ATOM 750 C C . ASP A 1 96 ? -5.842 -5.704 7.628 1.00 90.69 96 ASP A C 1
ATOM 752 O O . ASP A 1 96 ? -5.945 -6.340 8.685 1.00 90.69 96 ASP A O 1
ATOM 756 N N . VAL A 1 97 ? -6.343 -4.478 7.480 1.00 90.31 97 VAL A N 1
ATOM 757 C CA . VAL A 1 97 ? -7.072 -3.765 8.534 1.00 90.31 97 VAL A CA 1
ATOM 758 C C . VAL A 1 97 ? -8.404 -4.448 8.853 1.00 90.31 97 VAL A C 1
ATOM 760 O O . VAL A 1 97 ? -8.807 -4.457 10.015 1.00 90.31 97 VAL A O 1
ATOM 763 N N . SER A 1 98 ? -9.075 -5.058 7.873 1.00 86.94 98 SER A N 1
ATOM 764 C CA . SER A 1 98 ? -10.346 -5.764 8.085 1.00 86.94 98 SER A CA 1
ATOM 765 C C . SER A 1 98 ? -10.145 -6.962 9.007 1.00 86.94 98 SER A C 1
ATOM 767 O O . SER A 1 98 ? -10.848 -7.116 10.011 1.00 86.94 98 SER A O 1
ATOM 769 N N . ARG A 1 99 ? -9.115 -7.768 8.729 1.00 88.88 99 ARG A N 1
ATOM 770 C CA . ARG A 1 99 ? -8.740 -8.890 9.589 1.00 88.88 99 ARG A CA 1
ATOM 771 C C . ARG A 1 99 ? -8.282 -8.419 10.963 1.00 88.88 99 ARG A C 1
ATOM 773 O O . ARG A 1 99 ? -8.699 -9.011 11.956 1.00 88.88 99 ARG A O 1
ATOM 780 N N . LEU A 1 100 ? -7.478 -7.357 11.042 1.00 90.56 100 LEU A N 1
ATOM 781 C CA . LEU A 1 100 ? -7.049 -6.795 12.325 1.00 90.56 100 LEU A CA 1
ATOM 782 C C . LEU A 1 100 ? -8.254 -6.356 13.170 1.00 90.56 100 LEU A C 1
ATOM 784 O O . LEU A 1 100 ? -8.347 -6.733 14.335 1.00 90.56 100 LEU A O 1
ATOM 788 N N . LYS A 1 101 ? -9.215 -5.635 12.575 1.00 91.50 101 LYS A N 1
ATOM 789 C CA . LYS A 1 101 ? -10.456 -5.221 13.247 1.00 91.50 101 LYS A CA 1
ATOM 790 C C . LYS A 1 101 ? -11.242 -6.419 13.776 1.00 91.50 101 LYS A C 1
ATOM 792 O O . LYS A 1 101 ? -11.684 -6.375 14.916 1.00 91.50 101 LYS A O 1
ATOM 797 N N . SER A 1 102 ? -11.361 -7.497 12.996 1.00 91.88 102 SER A N 1
ATOM 798 C CA . SER A 1 102 ? -12.108 -8.704 13.399 1.00 91.88 102 SER A CA 1
ATOM 799 C C . SER A 1 102 ? -11.541 -9.421 14.633 1.00 91.88 102 SER A C 1
ATOM 801 O O . SER A 1 102 ? -12.224 -10.244 15.237 1.00 91.88 102 SER A O 1
ATOM 803 N N . GLN A 1 103 ? -10.292 -9.125 15.005 1.00 95.88 103 GLN A N 1
ATOM 804 C CA . GLN A 1 103 ? -9.609 -9.714 16.158 1.00 95.88 103 GLN A CA 1
ATOM 805 C C . GLN A 1 103 ? -9.656 -8.821 17.403 1.00 95.88 103 GLN A C 1
ATOM 807 O O . GLN A 1 103 ? -9.261 -9.263 18.483 1.00 95.88 103 GLN A O 1
ATOM 812 N N . LEU A 1 104 ? -10.104 -7.570 17.269 1.00 94.00 104 LEU A N 1
ATOM 813 C CA . LEU A 1 104 ? -10.199 -6.639 18.387 1.00 94.00 104 LEU A CA 1
ATOM 814 C C . LEU A 1 104 ? -11.520 -6.837 19.147 1.00 94.00 104 LEU A C 1
ATOM 816 O O . LEU A 1 104 ? -12.559 -7.047 18.518 1.00 94.00 104 LEU A O 1
ATOM 820 N N . PRO A 1 105 ? -11.520 -6.724 20.489 1.00 97.06 105 PRO A N 1
ATOM 821 C CA . PRO A 1 105 ? -12.757 -6.681 21.260 1.00 97.06 105 PRO A CA 1
ATOM 822 C C . PRO A 1 105 ? -13.653 -5.520 20.818 1.00 97.06 105 PRO A C 1
ATOM 824 O O . PRO A 1 105 ? -13.158 -4.441 20.472 1.00 97.06 105 PRO A O 1
ATOM 827 N N . ALA A 1 106 ? -14.970 -5.719 20.878 1.00 94.12 106 ALA A N 1
ATOM 828 C CA . ALA A 1 106 ? -15.952 -4.714 20.472 1.00 94.12 106 ALA A CA 1
ATOM 829 C C . ALA A 1 106 ? -15.790 -3.400 21.252 1.00 94.12 106 ALA A C 1
ATOM 831 O O . ALA A 1 106 ? -15.938 -2.318 20.691 1.00 94.12 106 ALA A O 1
ATOM 832 N N . GLU A 1 107 ? -15.407 -3.481 22.526 1.00 96.31 107 GLU A N 1
ATOM 833 C CA . GLU A 1 107 ? -15.148 -2.324 23.380 1.00 96.31 107 GLU A CA 1
ATOM 834 C C . GLU A 1 107 ? -13.960 -1.501 22.871 1.00 96.31 107 GLU A C 1
ATOM 836 O O . GLU A 1 107 ? -14.005 -0.274 22.882 1.00 96.31 107 GLU A O 1
ATOM 841 N N . VAL A 1 108 ? -12.907 -2.158 22.371 1.00 94.69 108 VAL A N 1
ATOM 842 C CA . VAL A 1 108 ? -11.748 -1.465 21.793 1.00 94.69 108 VAL A CA 1
ATOM 843 C C . VAL A 1 108 ? -12.133 -0.791 20.482 1.00 94.69 108 VAL A C 1
ATOM 845 O O . VAL A 1 108 ? -11.782 0.368 20.273 1.00 94.69 108 VAL A O 1
ATOM 848 N N . LEU A 1 109 ? -12.882 -1.479 19.616 1.00 92.94 109 LEU A N 1
ATOM 849 C CA . LEU A 1 109 ? -13.385 -0.892 18.371 1.00 92.94 109 LEU A CA 1
ATOM 850 C C . LEU A 1 109 ? -14.272 0.330 18.640 1.00 92.94 109 LEU A C 1
ATOM 852 O O . LEU A 1 109 ? -14.137 1.345 17.958 1.00 92.94 109 LEU A O 1
ATOM 856 N N . TRP A 1 110 ? -15.120 0.256 19.668 1.00 92.44 110 TRP A N 1
ATOM 857 C CA . TRP A 1 110 ? -15.959 1.363 20.116 1.00 92.44 110 TRP A CA 1
ATOM 858 C C . TRP A 1 110 ? -15.153 2.556 20.635 1.00 92.44 110 TRP A C 1
ATOM 860 O O . TRP A 1 110 ? -15.498 3.699 20.352 1.00 92.44 110 TRP A O 1
ATOM 870 N N . GLU A 1 111 ? -14.072 2.337 21.387 1.00 94.19 111 GLU A N 1
ATOM 871 C CA . GLU A 1 111 ? -13.221 3.456 21.806 1.00 94.19 111 GLU A CA 1
ATOM 872 C C . GLU A 1 111 ? -12.445 4.056 20.627 1.00 94.19 111 GLU A C 1
ATOM 874 O O . GLU A 1 111 ? -12.360 5.279 20.509 1.00 94.19 111 GLU A O 1
ATOM 879 N N . LEU A 1 112 ? -11.933 3.223 19.714 1.00 90.62 112 LEU A N 1
ATOM 880 C CA . LEU A 1 112 ? -11.225 3.688 18.520 1.00 90.62 112 LEU A CA 1
ATOM 881 C C . LEU A 1 112 ? -12.129 4.507 17.586 1.00 90.62 112 LEU A C 1
ATOM 883 O O . LEU A 1 112 ? -11.661 5.499 17.028 1.00 90.62 112 LEU A O 1
ATOM 887 N N . SER A 1 113 ? -13.412 4.156 17.442 1.00 88.25 113 SER A N 1
ATOM 888 C CA . SER A 1 113 ? -14.350 4.886 16.570 1.00 88.25 113 SER A CA 1
ATOM 889 C C . SER A 1 113 ? -14.631 6.320 17.037 1.00 88.25 113 SER A C 1
ATOM 891 O O . SER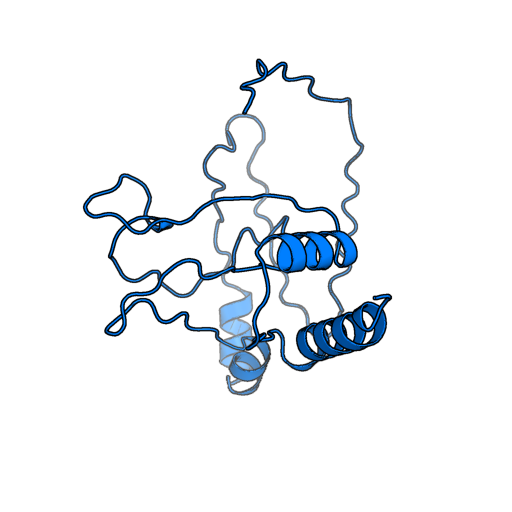 A 1 113 ? -15.021 7.171 16.239 1.00 88.25 113 SER A O 1
ATOM 893 N N . LYS A 1 114 ? -14.385 6.630 18.316 1.00 91.06 114 LYS A N 1
ATOM 894 C CA . LYS A 1 114 ? -14.526 7.990 18.862 1.00 91.06 114 LYS A CA 1
ATOM 895 C C . LYS A 1 114 ? -13.323 8.880 18.561 1.00 91.06 114 LYS A C 1
ATOM 897 O O . LYS A 1 114 ? -13.420 10.103 18.701 1.00 91.06 114 LYS A O 1
ATOM 902 N N . ILE A 1 115 ? -12.182 8.298 18.188 1.00 89.38 115 ILE A N 1
ATOM 903 C CA . ILE A 1 115 ? -10.949 9.043 17.940 1.00 89.38 115 ILE A CA 1
ATOM 904 C C . ILE A 1 115 ? -11.048 9.732 16.580 1.00 89.38 115 ILE A C 1
ATOM 906 O O . ILE A 1 115 ? -11.081 9.096 15.531 1.00 89.38 115 ILE A O 1
ATOM 910 N N . LYS A 1 116 ? -11.030 11.067 16.594 1.00 81.94 116 LYS A N 1
ATOM 911 C CA . LYS A 1 116 ? -10.944 11.884 15.381 1.00 81.94 116 LYS A CA 1
ATOM 912 C C . LYS A 1 116 ? -9.495 12.286 15.156 1.00 81.94 116 LYS A C 1
ATOM 914 O O . LYS A 1 116 ? -8.936 13.046 15.945 1.00 81.94 116 LYS A O 1
ATOM 919 N N . ILE A 1 117 ? -8.895 11.788 14.080 1.00 78.62 117 ILE A N 1
ATOM 920 C CA . ILE A 1 117 ? -7.529 12.149 13.695 1.00 78.62 117 ILE A CA 1
ATOM 921 C C . ILE A 1 117 ? -7.610 13.317 12.705 1.00 78.62 117 ILE A C 1
ATOM 923 O O . ILE A 1 117 ? -8.137 13.135 11.606 1.00 78.62 117 ILE A O 1
ATOM 927 N N . PRO A 1 118 ? -7.123 14.522 13.054 1.00 76.12 118 PRO A N 1
ATOM 928 C CA . PRO A 1 118 ? -7.059 15.617 12.100 1.00 76.12 118 PRO A CA 1
ATOM 929 C C . PRO A 1 118 ? -6.020 15.283 11.028 1.00 76.12 118 PRO A C 1
ATOM 931 O O . PRO A 1 118 ? -4.836 15.131 11.322 1.00 76.12 118 PRO A O 1
ATOM 934 N N . ILE A 1 119 ? -6.459 15.178 9.775 1.00 67.75 119 ILE A N 1
ATOM 935 C CA . ILE A 1 119 ? -5.564 14.946 8.641 1.00 67.75 119 ILE A CA 1
ATOM 936 C C . ILE A 1 119 ? -5.264 16.297 7.995 1.00 67.75 119 ILE A C 1
ATOM 938 O O . ILE A 1 119 ? -6.138 16.922 7.395 1.00 67.75 119 ILE A O 1
ATOM 942 N N . SER A 1 120 ? -4.024 16.766 8.122 1.00 62.81 120 SER A N 1
ATOM 943 C CA . SER A 1 120 ? -3.551 17.939 7.391 1.00 62.81 120 SER A CA 1
ATOM 944 C C . SER A 1 120 ? -3.029 17.503 6.022 1.00 62.81 120 SER A C 1
ATOM 946 O O . SER A 1 120 ? -2.119 16.685 5.919 1.00 62.81 120 SER A O 1
ATOM 948 N N . LYS A 1 121 ? -3.609 18.036 4.942 1.00 54.41 121 LYS A N 1
ATOM 949 C CA . LYS A 1 121 ? -3.084 17.830 3.587 1.00 54.41 121 LYS A CA 1
ATOM 950 C C . LYS A 1 121 ? -1.948 18.838 3.352 1.00 54.41 121 LYS A C 1
ATOM 952 O O . LYS A 1 121 ? -2.219 20.043 3.344 1.00 54.41 121 LYS A O 1
ATOM 957 N N . PRO A 1 122 ? -0.685 18.407 3.170 1.00 47.66 122 PRO A N 1
ATOM 958 C CA . PRO A 1 122 ? 0.405 19.330 2.867 1.00 47.66 122 PRO A CA 1
ATOM 959 C C . PRO A 1 122 ? 0.098 20.062 1.552 1.00 47.66 122 PRO A C 1
ATOM 961 O O . PRO A 1 122 ? -0.171 19.426 0.535 1.00 47.66 122 PRO A O 1
ATOM 964 N N . GLY A 1 123 ? 0.075 21.398 1.580 1.00 45.50 123 GLY A N 1
ATOM 965 C CA . GLY A 1 123 ? -0.273 22.238 0.424 1.00 45.50 123 GLY A CA 1
ATOM 966 C C . GLY A 1 123 ? -1.750 22.644 0.309 1.00 45.50 123 GLY A C 1
ATOM 967 O O . GLY A 1 123 ? -2.092 23.400 -0.599 1.00 45.50 123 GLY A O 1
ATOM 968 N N . PHE A 1 124 ? -2.624 22.214 1.226 1.00 43.06 124 PHE A N 1
ATOM 969 C CA . PHE A 1 124 ? -3.983 22.752 1.352 1.00 43.06 124 PHE A CA 1
ATOM 970 C C . PHE A 1 124 ? -3.963 23.931 2.332 1.00 43.06 124 PHE A C 1
ATOM 972 O O . PHE A 1 124 ? -3.663 23.775 3.514 1.00 43.06 124 PHE A O 1
ATOM 979 N N . ASN A 1 125 ? -4.216 25.141 1.831 1.00 36.91 125 ASN A N 1
ATOM 980 C CA . ASN A 1 125 ? -4.187 26.352 2.645 1.00 36.91 125 ASN A CA 1
ATOM 981 C C . ASN A 1 125 ? -5.498 26.451 3.449 1.00 36.91 125 ASN A C 1
ATOM 983 O O . ASN A 1 125 ? -6.536 26.840 2.913 1.00 36.91 125 ASN A O 1
ATOM 987 N N . PHE A 1 126 ? -5.453 26.084 4.732 1.00 41.66 126 PHE A N 1
ATOM 988 C CA . PHE A 1 126 ? -6.602 26.067 5.654 1.00 41.66 126 PHE A CA 1
ATOM 989 C C . PHE A 1 126 ? -7.193 27.461 5.958 1.00 41.66 126 PHE A C 1
ATOM 991 O O . PHE A 1 126 ? -8.226 27.568 6.608 1.00 41.66 126 PHE A O 1
ATOM 998 N N . ASN A 1 127 ? -6.589 28.538 5.450 1.00 39.31 127 ASN A N 1
ATOM 999 C CA . ASN A 1 127 ? -6.970 29.923 5.743 1.00 39.31 127 ASN A CA 1
ATOM 1000 C C . ASN A 1 127 ? -8.225 30.445 5.011 1.00 39.31 127 ASN A C 1
ATOM 1002 O O . ASN A 1 127 ? -8.460 31.649 5.029 1.00 39.31 127 ASN A O 1
ATOM 1006 N N . SER A 1 128 ? -9.025 29.602 4.348 1.00 40.00 128 SER A N 1
ATOM 1007 C CA . SER A 1 128 ? -10.185 30.081 3.567 1.00 40.00 128 SER A CA 1
ATOM 1008 C C . SER A 1 128 ? -11.561 29.617 4.047 1.00 40.00 128 SER A C 1
ATOM 1010 O O . SER A 1 128 ? -12.550 30.175 3.574 1.00 40.00 128 SER A O 1
ATOM 1012 N N . ARG A 1 129 ? -11.672 28.675 5.000 1.00 39.62 129 ARG A N 1
ATOM 1013 C CA . ARG A 1 129 ? -12.964 28.292 5.606 1.00 39.62 129 ARG A CA 1
ATOM 1014 C C . ARG A 1 129 ? -12.810 27.852 7.069 1.00 39.62 129 ARG A C 1
ATOM 1016 O O . ARG A 1 129 ? -11.797 27.235 7.395 1.00 39.62 129 ARG A O 1
ATOM 1023 N N . PRO A 1 130 ? -13.788 28.157 7.946 1.00 38.75 130 PRO A N 1
ATOM 1024 C CA . PRO A 1 130 ? -13.811 27.633 9.306 1.00 38.75 130 PRO A CA 1
ATOM 1025 C C . PRO A 1 130 ? -13.826 26.099 9.291 1.00 38.75 130 PRO A C 1
ATOM 1027 O O . PRO A 1 130 ? -14.439 25.472 8.431 1.00 38.75 130 PRO A O 1
ATOM 1030 N N . PHE A 1 131 ? -13.088 25.524 10.235 1.00 40.88 131 PHE A N 1
ATOM 1031 C CA . PHE A 1 131 ? -12.849 24.096 10.390 1.00 40.88 131 PHE A CA 1
ATOM 1032 C C . PHE A 1 131 ? -14.163 23.361 10.689 1.00 40.88 131 PHE A C 1
ATOM 1034 O O . PHE A 1 131 ? -14.673 23.443 11.805 1.00 40.88 131 PHE A O 1
ATOM 1041 N N . GLU A 1 132 ? -14.698 22.621 9.720 1.00 39.16 132 GLU A N 1
ATOM 1042 C CA . GLU A 1 132 ? -15.653 21.552 10.009 1.00 39.16 132 GLU A CA 1
ATOM 1043 C C . GLU A 1 132 ? -14.848 20.261 10.211 1.00 39.16 132 GLU A C 1
ATOM 1045 O O . GLU A 1 132 ? -14.241 19.765 9.258 1.00 39.16 132 GLU A O 1
ATOM 1050 N N . PRO A 1 133 ? -14.748 19.728 11.444 1.00 36.59 133 PRO A N 1
ATOM 1051 C CA . PRO A 1 133 ? -14.066 18.464 11.675 1.00 36.59 133 PRO A CA 1
ATOM 1052 C C . PRO A 1 133 ? -14.814 17.363 10.923 1.00 36.59 133 PRO A C 1
ATOM 1054 O O . PRO A 1 133 ? -15.915 16.980 11.323 1.00 36.59 133 PRO A O 1
ATOM 1057 N N . LEU A 1 134 ? -14.212 16.840 9.851 1.00 39.78 134 LEU A N 1
ATOM 1058 C CA . LEU A 1 134 ? -14.754 15.669 9.175 1.00 39.78 134 LEU A CA 1
ATOM 1059 C C . LEU A 1 134 ? -14.711 14.489 10.146 1.00 39.78 134 LEU A C 1
ATOM 1061 O O . LEU A 1 134 ? -13.650 14.065 10.608 1.00 39.78 134 LEU A O 1
ATOM 1065 N N . VAL A 1 135 ? -15.892 13.986 10.483 1.00 37.12 135 VAL A N 1
ATOM 1066 C CA . VAL A 1 135 ? -16.056 12.791 11.298 1.00 37.12 135 VAL A CA 1
ATOM 1067 C C . VAL A 1 135 ? -16.006 11.599 10.353 1.00 37.12 135 VAL A C 1
ATOM 1069 O O . VAL A 1 135 ? -16.911 11.412 9.546 1.00 37.12 135 VAL A O 1
ATOM 1072 N N . LEU A 1 136 ? -14.936 10.808 10.428 1.00 35.66 136 LEU A N 1
ATOM 1073 C CA . LEU A 1 136 ? -14.932 9.468 9.849 1.00 35.66 136 LEU A CA 1
ATOM 1074 C C . LEU A 1 136 ? -15.839 8.600 10.725 1.00 35.66 136 LEU A C 1
ATOM 1076 O O . LEU A 1 136 ? -15.400 8.087 11.751 1.00 35.66 136 LEU A O 1
ATOM 1080 N N . ASN A 1 137 ? -17.113 8.481 10.347 1.00 37.44 137 ASN A N 1
ATOM 1081 C CA . ASN A 1 137 ? -17.985 7.469 10.928 1.00 37.44 137 ASN A CA 1
ATOM 1082 C C . ASN A 1 137 ? -17.502 6.108 10.427 1.00 37.44 137 ASN A C 1
ATOM 1084 O O . ASN A 1 137 ? -17.610 5.788 9.243 1.00 37.44 137 ASN A O 1
ATOM 1088 N N . VAL A 1 138 ? -16.923 5.327 11.333 1.00 38.72 138 VAL A N 1
ATOM 1089 C CA . VAL A 1 138 ? -16.630 3.911 11.111 1.00 38.72 138 VAL A CA 1
ATOM 1090 C C . VAL A 1 138 ? -17.921 3.144 11.405 1.00 38.72 138 VAL A C 1
ATOM 1092 O O . VAL A 1 138 ? -17.994 2.447 12.408 1.00 38.72 138 VAL A O 1
ATOM 1095 N N . ASP A 1 139 ? -18.960 3.346 10.593 1.00 36.09 139 ASP A N 1
ATOM 1096 C CA . ASP A 1 139 ? -20.193 2.559 10.706 1.00 36.09 139 ASP A CA 1
ATOM 1097 C C . ASP A 1 139 ? -20.063 1.256 9.900 1.00 36.09 139 ASP A C 1
ATOM 1099 O O . ASP A 1 139 ? -19.474 1.223 8.814 1.00 36.09 139 ASP A O 1
ATOM 1103 N N . ASP A 1 140 ? -20.582 0.177 10.488 1.00 48.31 140 ASP A N 1
ATOM 1104 C CA . ASP A 1 140 ? -20.481 -1.206 10.024 1.00 48.31 140 ASP A CA 1
ATOM 1105 C C . ASP A 1 140 ? -21.180 -1.448 8.665 1.00 48.31 140 ASP A C 1
ATOM 1107 O O . ASP A 1 140 ? -22.233 -0.892 8.352 1.00 48.31 140 ASP A O 1
ATOM 1111 N N . ASP A 1 141 ? -20.566 -2.311 7.850 1.00 40.06 141 ASP A N 1
ATOM 1112 C CA . ASP A 1 141 ? -21.138 -3.027 6.696 1.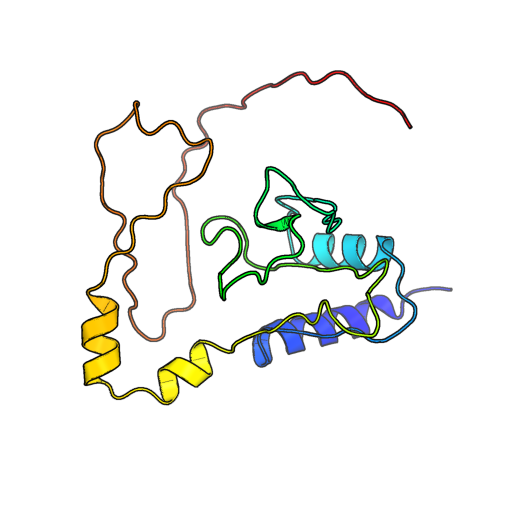00 40.06 141 ASP A CA 1
ATOM 1113 C C . ASP A 1 141 ? -21.720 -2.248 5.500 1.00 40.06 141 ASP A C 1
ATOM 1115 O O . ASP A 1 141 ? -22.314 -2.857 4.606 1.00 40.06 141 ASP A O 1
ATOM 1119 N N . THR A 1 142 ? -21.476 -0.942 5.367 1.00 35.69 142 THR A N 1
ATOM 1120 C CA . THR A 1 142 ? -21.828 -0.238 4.118 1.00 35.69 142 THR A CA 1
ATOM 1121 C C . THR A 1 142 ? -20.609 -0.151 3.187 1.00 35.69 142 THR A C 1
ATOM 1123 O O . THR A 1 142 ? -19.602 0.446 3.577 1.00 35.69 142 THR A O 1
ATOM 1126 N N . PRO A 1 143 ? -20.636 -0.693 1.948 1.00 36.66 143 PRO A N 1
ATOM 1127 C CA . PRO A 1 143 ? -19.587 -0.401 0.976 1.00 36.66 143 PRO A CA 1
ATOM 1128 C C . PRO A 1 143 ? -19.515 1.116 0.780 1.00 36.66 143 PRO A C 1
ATOM 1130 O O . PRO A 1 143 ? -20.544 1.765 0.597 1.00 36.66 143 PRO A O 1
ATOM 1133 N N . PHE A 1 144 ? -18.304 1.674 0.850 1.00 38.25 144 PHE A N 1
ATOM 1134 C CA . PHE A 1 144 ? -18.037 3.101 0.675 1.00 38.25 144 PHE A CA 1
ATOM 1135 C C . PHE A 1 144 ? -18.685 3.627 -0.618 1.00 38.25 144 PHE A C 1
ATOM 1137 O O . PHE A 1 144 ? -18.108 3.546 -1.703 1.00 38.25 144 PHE A O 1
ATOM 1144 N N . HIS A 1 145 ? -19.874 4.213 -0.502 1.00 30.88 145 HIS A N 1
ATOM 1145 C CA . HIS A 1 145 ? -20.453 5.080 -1.516 1.00 30.88 145 HIS A CA 1
ATOM 1146 C C . HIS A 1 145 ? -20.130 6.517 -1.126 1.00 30.88 145 HIS A C 1
ATOM 1148 O O . HIS A 1 145 ? -20.938 7.231 -0.542 1.00 30.88 145 HIS A O 1
ATOM 1154 N N . TYR A 1 146 ? -18.906 6.940 -1.438 1.00 36.47 146 TYR A N 1
ATOM 1155 C CA . TYR A 1 146 ? -18.594 8.360 -1.475 1.00 36.47 146 TYR A CA 1
ATOM 1156 C C . TYR A 1 146 ? -19.150 8.925 -2.786 1.00 36.47 146 TYR A C 1
ATOM 1158 O O . TYR A 1 146 ? -18.546 8.770 -3.847 1.00 36.47 146 TYR A O 1
ATOM 1166 N N . THR A 1 147 ? -20.327 9.543 -2.727 1.00 29.73 147 THR A N 1
ATOM 1167 C CA . THR A 1 147 ? -20.789 10.496 -3.742 1.00 29.73 147 THR A CA 1
ATOM 1168 C C . THR A 1 147 ? -20.425 11.891 -3.258 1.00 29.73 147 THR A C 1
ATOM 1170 O O . THR A 1 147 ? -21.154 12.452 -2.440 1.00 29.73 147 THR A O 1
ATOM 1173 N N . PRO A 1 148 ? -19.304 12.472 -3.711 1.00 38.91 148 PRO A N 1
ATOM 1174 C CA . PRO A 1 148 ? -19.095 13.882 -3.489 1.00 38.91 148 PRO A CA 1
ATOM 1175 C C . PRO A 1 148 ? -20.097 14.647 -4.350 1.00 38.91 148 PRO A C 1
ATOM 1177 O O . PRO A 1 148 ? -19.978 14.664 -5.577 1.00 38.91 148 PRO A O 1
ATOM 1180 N N . GLU A 1 149 ? -21.048 15.330 -3.726 1.00 31.97 149 GLU A N 1
ATOM 1181 C CA . GLU A 1 149 ? -21.665 16.498 -4.350 1.00 31.97 149 GLU A CA 1
ATOM 1182 C C . GLU A 1 149 ? -20.625 17.630 -4.361 1.00 31.97 149 GLU A C 1
ATOM 1184 O O . GLU A 1 149 ? -20.651 18.553 -3.553 1.00 31.97 149 GLU A O 1
ATOM 1189 N N . PHE A 1 150 ? -19.638 17.527 -5.253 1.00 37.38 150 PHE A N 1
ATOM 1190 C CA . PHE A 1 150 ? -18.853 18.683 -5.662 1.00 37.38 150 PHE A CA 1
ATOM 1191 C C . PHE A 1 150 ? -19.508 19.249 -6.917 1.00 37.38 150 PHE A C 1
ATOM 1193 O O . PHE A 1 150 ? -19.342 18.713 -8.014 1.00 37.38 150 PHE A O 1
ATOM 1200 N N . GLU A 1 151 ? -20.231 20.358 -6.762 1.00 34.69 151 GLU A N 1
ATOM 1201 C CA . GLU A 1 151 ? -20.456 21.273 -7.875 1.00 34.69 151 GLU A CA 1
ATOM 1202 C C . GLU A 1 151 ? -19.080 21.702 -8.405 1.00 34.69 151 GLU A C 1
ATOM 1204 O O . GLU A 1 151 ? -18.324 22.422 -7.746 1.00 34.69 151 GLU A O 1
ATOM 1209 N N . LEU A 1 152 ? -18.728 21.196 -9.588 1.00 34.72 152 LEU A N 1
ATOM 1210 C CA . LEU A 1 152 ? -17.555 21.612 -10.349 1.00 34.72 152 LEU A CA 1
ATOM 1211 C C . LEU A 1 152 ? -17.749 23.064 -10.799 1.00 34.72 152 LEU A C 1
ATOM 1213 O O . LEU A 1 152 ? -18.132 23.330 -11.936 1.00 34.72 152 LEU A O 1
ATOM 1217 N N . ASN A 1 153 ? -17.461 24.012 -9.913 1.00 35.56 153 ASN A N 1
ATOM 1218 C CA . ASN A 1 153 ? -17.265 25.398 -10.306 1.00 35.56 153 ASN A CA 1
ATOM 1219 C C . ASN A 1 153 ? -15.882 25.537 -10.959 1.00 35.56 153 ASN A C 1
ATOM 1221 O O . ASN A 1 153 ? -14.880 25.740 -10.283 1.00 35.56 153 ASN A O 1
ATOM 1225 N N . GLU A 1 154 ? -15.899 25.415 -12.290 1.00 35.53 154 GLU A N 1
ATOM 1226 C CA . GLU A 1 154 ? -14.955 25.944 -13.288 1.00 35.53 154 GLU A CA 1
ATOM 1227 C C . GLU A 1 154 ? -13.482 25.452 -13.289 1.00 35.53 154 GLU A C 1
ATOM 1229 O O . GLU A 1 154 ? -12.860 25.196 -12.257 1.00 35.53 154 GLU A O 1
ATOM 1234 N N . PRO A 1 155 ? -12.869 25.306 -14.484 1.00 38.69 155 PRO A N 1
ATOM 1235 C CA . PRO A 1 155 ? -11.566 24.673 -14.642 1.00 38.69 155 PRO A CA 1
ATOM 1236 C C . PRO A 1 155 ? -10.415 25.622 -14.283 1.00 38.69 155 PRO A C 1
ATOM 1238 O O . PRO A 1 155 ? -10.174 26.630 -14.949 1.00 38.69 155 PRO A O 1
ATOM 1241 N N . PHE A 1 156 ? -9.608 25.234 -13.295 1.00 33.75 156 PHE A N 1
ATOM 1242 C CA . PHE A 1 156 ? -8.295 25.834 -13.062 1.00 33.75 156 PHE A CA 1
ATOM 1243 C C . PHE A 1 156 ? -7.368 25.515 -14.249 1.00 33.75 156 PHE A C 1
ATOM 1245 O O . PHE A 1 156 ? -6.743 24.456 -14.316 1.00 33.75 156 PHE A O 1
ATOM 1252 N N . ARG A 1 157 ? -7.266 26.443 -15.208 1.00 40.00 157 ARG A N 1
ATOM 1253 C CA . ARG A 1 157 ? -6.164 26.474 -16.176 1.00 40.00 157 ARG A CA 1
ATOM 1254 C C . ARG A 1 157 ? -4.877 26.791 -15.417 1.00 40.00 157 ARG A C 1
ATOM 1256 O O . ARG A 1 157 ? -4.709 27.898 -14.913 1.00 40.00 157 ARG A O 1
ATOM 1263 N N . ARG A 1 158 ? -3.948 25.838 -15.364 1.00 39.00 158 ARG A N 1
ATOM 1264 C CA . ARG A 1 158 ? -2.531 26.131 -15.136 1.00 39.00 158 ARG A CA 1
ATOM 1265 C C . ARG A 1 158 ? -1.748 25.703 -16.361 1.00 39.00 158 ARG A C 1
ATOM 1267 O O . ARG A 1 158 ? -1.604 24.520 -16.649 1.00 39.00 158 ARG A O 1
ATOM 1274 N N . GLU A 1 159 ? -1.281 26.711 -17.081 1.00 38.19 159 GLU A N 1
ATOM 1275 C CA . GLU A 1 159 ? -0.216 26.597 -18.060 1.00 38.19 159 GLU A CA 1
ATOM 1276 C C . GLU A 1 159 ? 1.056 26.163 -17.323 1.00 38.19 159 GLU A C 1
ATOM 1278 O O . GLU A 1 159 ? 1.557 26.878 -16.455 1.00 38.19 159 GLU A O 1
ATOM 1283 N N . HIS A 1 160 ? 1.576 24.985 -17.655 1.00 33.62 160 HIS A N 1
ATOM 1284 C CA . HIS A 1 160 ? 2.964 24.640 -17.382 1.00 33.62 160 HIS A CA 1
ATOM 1285 C C . HIS A 1 160 ? 3.676 24.441 -18.724 1.00 33.62 160 HIS A C 1
ATOM 1287 O O . HIS A 1 160 ? 3.116 23.798 -19.618 1.00 33.62 160 HIS A O 1
ATOM 1293 N N . PRO A 1 161 ? 4.882 25.010 -18.901 1.00 32.91 161 PRO A N 1
ATOM 1294 C CA . PRO A 1 161 ? 5.626 24.888 -20.142 1.00 32.91 161 PRO A CA 1
ATOM 1295 C C . PRO A 1 161 ? 6.049 23.434 -20.357 1.00 32.91 161 PRO A C 1
ATOM 1297 O O . PRO A 1 161 ? 6.519 22.759 -19.441 1.00 32.91 161 PRO A O 1
ATOM 1300 N N . ALA A 1 162 ? 5.871 22.966 -21.590 1.00 30.94 162 ALA A N 1
ATOM 1301 C CA . ALA A 1 162 ? 6.278 21.644 -22.027 1.00 30.94 162 ALA A CA 1
ATOM 1302 C C . ALA A 1 162 ? 7.788 21.451 -21.828 1.00 30.94 162 ALA A C 1
ATOM 1304 O O . ALA A 1 162 ? 8.595 22.110 -22.484 1.00 30.94 162 ALA A O 1
ATOM 1305 N N . VAL A 1 163 ? 8.167 20.501 -20.976 1.00 27.72 163 VAL A N 1
ATOM 1306 C CA . VAL A 1 163 ? 9.484 19.870 -21.056 1.00 27.72 163 VAL A CA 1
ATOM 1307 C C . VAL A 1 163 ? 9.319 18.637 -21.935 1.00 27.72 163 VAL A C 1
ATOM 1309 O O . VAL A 1 163 ? 8.626 17.689 -21.573 1.00 27.72 163 VAL A O 1
ATOM 1312 N N . ARG A 1 164 ? 9.898 18.709 -23.136 1.00 30.67 164 ARG A N 1
ATOM 1313 C CA . ARG A 1 164 ? 10.024 17.586 -24.067 1.00 30.67 164 ARG A CA 1
ATOM 1314 C C . ARG A 1 164 ? 11.073 16.606 -23.539 1.00 30.67 164 ARG A C 1
ATOM 1316 O O . ARG A 1 164 ? 12.135 17.044 -23.100 1.00 30.67 164 ARG A O 1
ATOM 1323 N N . ILE A 1 165 ? 10.770 15.315 -23.645 1.00 34.19 165 ILE A N 1
ATOM 1324 C CA . ILE A 1 165 ? 11.775 14.284 -23.931 1.00 34.19 165 ILE A CA 1
ATOM 1325 C C . ILE A 1 165 ? 11.885 14.213 -25.453 1.00 34.19 165 ILE A C 1
ATOM 1327 O O . ILE A 1 165 ? 10.814 14.271 -26.105 1.00 34.19 165 ILE A O 1
#

Organism: NCBI:txid122

Foldseek 3Di:
DDDPPVVVLVVQVVCCVPVVHDDDPDPDDPVNLVVSVVVVHDDPDDDDADQDDDDPDPSNHPDDDDDDDPPVPPDPDDDDDDPDDDPVDDDDDDDDVVVVVVPDPPVVVVVVLPDQDDDDDVPDDPPPDPDDRDRPRPDPDDDDPPDDPDPPPDDDDDDDDDDDD

Sequence (165 aa):
MRTEAPKEFTRILSRLNDDGYVVVEAPHHYDDLKNLAGKLGRVSCETEVRVFGATDSYVRGASEIPLHNDNVFEVRYVGLYCVAQDPRSGATQIVDVSRLKSQLPAEVLWELSKIKIPISKPGFNFNSRPFEPLVLNVDDDTPFHYTPEFELNEPFRREHPAVRI

InterPro domains:
  IPR042098 Glutarate 2-hydroxylase superfamily [G3DSA:3.60.130.10] (3-165)

pLDDT: mean 70.46, std 22.52, range [27.72, 97.06]